Protein AF-A0A2S9FC96-F1 (afdb_monomer)

pLDDT: mean 81.18, std 12.31, range [47.81, 91.44]

Foldseek 3Di:
DPPVVVVLLLLLLLVLLVVCCVPPNPVPGDLVSSCVRSVHDSVVSCVPQVDSVSSNVVSVVVVVVVVVVPDPVDPD

Structure (mmCIF, N/CA/C/O backbone):
data_AF-A0A2S9FC96-F1
#
_entry.id   AF-A0A2S9FC96-F1
#
loop_
_atom_site.group_PDB
_atom_site.id
_atom_site.type_symbol
_atom_site.label_atom_id
_atom_site.label_alt_id
_atom_site.label_comp_id
_atom_site.label_asym_id
_atom_site.label_entity_id
_atom_site.label_seq_id
_atom_site.pdbx_PDB_ins_code
_atom_site.Cartn_x
_atom_site.Cartn_y
_atom_site.Cartn_z
_atom_site.occupancy
_atom_site.B_iso_or_equiv
_atom_site.auth_seq_id
_atom_site.auth_comp_id
_atom_site.auth_asym_id
_atom_site.auth_atom_id
_atom_site.pdbx_PDB_model_num
ATOM 1 N N . MET A 1 1 ? 24.768 1.654 -3.285 1.00 50.41 1 MET A N 1
ATOM 2 C CA . MET A 1 1 ? 23.942 0.631 -3.966 1.00 50.41 1 MET A CA 1
ATOM 3 C C . MET A 1 1 ? 22.721 0.169 -3.153 1.00 50.41 1 MET A C 1
ATOM 5 O O . MET A 1 1 ? 22.035 -0.723 -3.621 1.00 50.41 1 MET A O 1
ATOM 9 N N . GLY A 1 2 ? 22.399 0.748 -1.982 1.00 59.22 2 GLY A N 1
ATOM 10 C CA . GLY A 1 2 ? 21.200 0.358 -1.209 1.00 59.22 2 GLY A CA 1
ATOM 11 C C . GLY A 1 2 ? 19.919 1.142 -1.537 1.00 59.22 2 GLY A C 1
ATOM 12 O O . GLY A 1 2 ? 18.828 0.639 -1.308 1.00 59.22 2 GLY A O 1
ATOM 13 N N . SER A 1 3 ? 20.037 2.351 -2.095 1.00 61.84 3 SER A N 1
ATOM 14 C CA . SER A 1 3 ? 18.913 3.293 -2.219 1.00 61.84 3 SER A CA 1
ATOM 15 C C . SER A 1 3 ? 17.928 2.974 -3.351 1.00 61.84 3 SER A C 1
ATOM 17 O O . SER A 1 3 ? 16.741 3.227 -3.199 1.00 61.84 3 SER A O 1
ATOM 19 N N . GLU A 1 4 ? 18.385 2.394 -4.466 1.00 68.69 4 GLU A N 1
ATOM 20 C CA . GLU A 1 4 ? 17.502 2.004 -5.585 1.00 68.69 4 GLU A CA 1
ATOM 21 C C . GLU A 1 4 ? 16.609 0.808 -5.238 1.00 68.69 4 GLU A C 1
ATOM 23 O O . GLU A 1 4 ? 15.436 0.774 -5.615 1.00 68.69 4 GLU A O 1
ATOM 28 N N . THR A 1 5 ? 17.145 -0.158 -4.489 1.00 77.75 5 THR A N 1
AT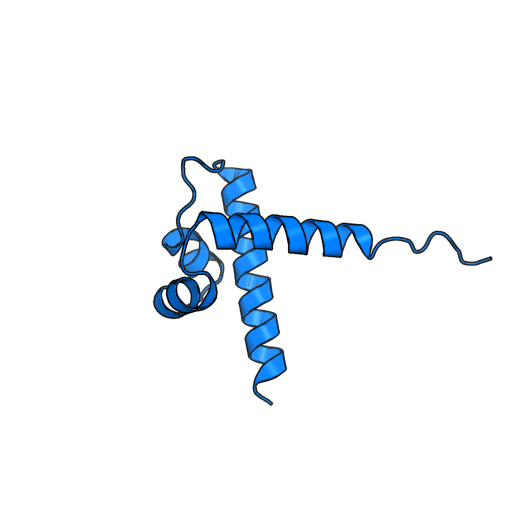OM 29 C CA . THR A 1 5 ? 16.379 -1.319 -4.024 1.00 77.75 5 THR A CA 1
ATOM 30 C C . THR A 1 5 ? 15.322 -0.892 -3.015 1.00 77.75 5 THR A C 1
ATOM 32 O O . THR A 1 5 ? 14.176 -1.308 -3.141 1.00 77.75 5 THR A O 1
ATOM 35 N N . ASP A 1 6 ? 15.685 -0.027 -2.066 1.00 80.19 6 ASP A N 1
ATOM 36 C CA . ASP A 1 6 ? 14.752 0.485 -1.060 1.00 80.19 6 ASP A CA 1
ATOM 37 C C . ASP A 1 6 ? 13.639 1.329 -1.703 1.00 80.19 6 ASP A C 1
ATOM 39 O O . ASP A 1 6 ? 12.462 1.093 -1.448 1.00 80.19 6 ASP A O 1
ATOM 43 N N . ALA A 1 7 ? 13.979 2.210 -2.652 1.00 81.75 7 ALA A N 1
ATOM 44 C CA . ALA A 1 7 ? 12.989 2.973 -3.415 1.00 81.75 7 ALA A CA 1
ATOM 45 C C . ALA A 1 7 ? 12.037 2.070 -4.221 1.00 81.75 7 ALA A C 1
ATOM 47 O O . ALA A 1 7 ? 10.831 2.311 -4.247 1.00 81.75 7 ALA A O 1
ATOM 48 N N . SER A 1 8 ? 12.556 1.005 -4.841 1.00 84.56 8 SER A N 1
ATOM 49 C CA . SER A 1 8 ? 11.739 0.041 -5.594 1.00 84.56 8 SER A CA 1
ATOM 50 C C . SER A 1 8 ? 10.819 -0.776 -4.681 1.00 84.56 8 SER A C 1
ATOM 52 O O . SER A 1 8 ? 9.668 -1.029 -5.032 1.00 84.56 8 SER A O 1
ATOM 54 N N . GLN A 1 9 ? 11.302 -1.170 -3.499 1.00 87.56 9 GLN A N 1
ATOM 55 C CA . GLN A 1 9 ? 10.494 -1.851 -2.484 1.00 87.56 9 GLN A CA 1
ATOM 56 C C . GLN A 1 9 ? 9.390 -0.932 -1.961 1.00 87.56 9 GLN A C 1
ATOM 58 O O . GLN A 1 9 ? 8.234 -1.346 -1.879 1.00 87.56 9 GLN A O 1
ATOM 63 N N . ARG A 1 10 ? 9.721 0.331 -1.682 1.00 86.50 10 ARG A N 1
ATOM 64 C CA . ARG A 1 10 ? 8.757 1.348 -1.261 1.00 86.50 10 ARG A CA 1
ATOM 65 C C . ARG A 1 10 ? 7.676 1.547 -2.321 1.00 86.50 10 ARG A C 1
ATOM 67 O O . ARG A 1 10 ? 6.500 1.426 -2.006 1.00 86.50 10 ARG A O 1
ATOM 74 N N . ALA A 1 11 ? 8.060 1.732 -3.583 1.00 87.69 11 ALA A N 1
ATOM 75 C CA . ALA A 1 11 ? 7.116 1.869 -4.691 1.00 87.69 11 ALA A CA 1
ATOM 76 C C . ALA A 1 11 ? 6.190 0.646 -4.832 1.00 87.69 11 ALA A C 1
ATOM 78 O O . ALA A 1 11 ? 4.980 0.806 -4.981 1.00 87.69 11 ALA A O 1
ATOM 79 N N . ALA A 1 12 ? 6.729 -0.573 -4.715 1.00 89.44 12 ALA A N 1
ATOM 80 C CA . ALA A 1 12 ? 5.932 -1.799 -4.766 1.00 89.44 12 ALA A CA 1
ATOM 81 C C . ALA A 1 12 ? 4.925 -1.904 -3.606 1.00 89.44 12 ALA A C 1
ATOM 83 O O . ALA A 1 12 ? 3.803 -2.370 -3.808 1.00 89.44 12 ALA A O 1
ATOM 84 N N . ALA A 1 13 ? 5.304 -1.464 -2.401 1.00 89.69 13 ALA A N 1
ATOM 85 C CA . ALA A 1 13 ? 4.400 -1.416 -1.254 1.00 89.69 13 ALA A CA 1
ATOM 86 C C . ALA A 1 13 ? 3.255 -0.419 -1.469 1.00 89.69 13 ALA A C 1
ATOM 88 O O . ALA A 1 13 ? 2.104 -0.745 -1.190 1.00 89.69 13 ALA A O 1
ATOM 89 N N . LEU A 1 14 ? 3.561 0.772 -1.989 1.00 90.81 14 LEU A N 1
ATOM 90 C CA . LEU A 1 14 ? 2.573 1.825 -2.228 1.00 90.81 14 LEU A CA 1
ATOM 91 C C . LEU A 1 14 ? 1.582 1.441 -3.333 1.00 90.81 14 LEU A C 1
ATOM 93 O O . LEU A 1 14 ? 0.380 1.639 -3.165 1.00 90.81 14 LEU A O 1
ATOM 97 N N . ASP A 1 15 ? 2.053 0.819 -4.416 1.00 90.31 15 ASP A N 1
ATOM 98 C CA . ASP A 1 15 ? 1.188 0.307 -5.487 1.00 90.31 15 ASP A CA 1
ATOM 99 C C . ASP A 1 15 ? 0.250 -0.798 -4.973 1.00 90.31 15 ASP A C 1
ATOM 101 O O . ASP A 1 15 ? -0.968 -0.754 -5.170 1.00 90.31 15 ASP A O 1
ATOM 105 N N . ALA A 1 16 ? 0.797 -1.750 -4.210 1.00 91.44 16 ALA A N 1
ATOM 106 C CA . ALA A 1 16 ? 0.013 -2.803 -3.579 1.00 91.44 16 ALA A CA 1
ATOM 107 C C . ALA A 1 16 ? -1.022 -2.247 -2.588 1.00 91.44 16 ALA A C 1
ATOM 109 O O . ALA A 1 16 ? -2.161 -2.724 -2.576 1.00 91.44 16 ALA A O 1
ATOM 110 N N . ALA A 1 17 ? -0.649 -1.237 -1.797 1.00 90.62 17 ALA A N 1
ATOM 111 C CA . ALA A 1 17 ? -1.541 -0.561 -0.865 1.00 90.62 17 ALA A CA 1
ATOM 112 C C . ALA A 1 17 ? -2.689 0.135 -1.595 1.00 90.62 17 ALA A C 1
ATOM 114 O O . ALA A 1 17 ? -3.856 -0.106 -1.282 1.00 90.62 17 ALA A O 1
ATOM 115 N N . LEU A 1 18 ? -2.379 0.931 -2.620 1.00 89.50 18 LEU A N 1
ATOM 116 C CA . LEU A 1 18 ? -3.383 1.603 -3.436 1.00 89.50 18 LEU A CA 1
ATOM 117 C C . LEU A 1 18 ? -4.354 0.593 -4.052 1.00 89.50 18 LEU A C 1
ATOM 119 O O . LEU A 1 18 ? -5.570 0.770 -3.988 1.00 89.50 18 LEU A O 1
ATOM 123 N N . ALA A 1 19 ? -3.830 -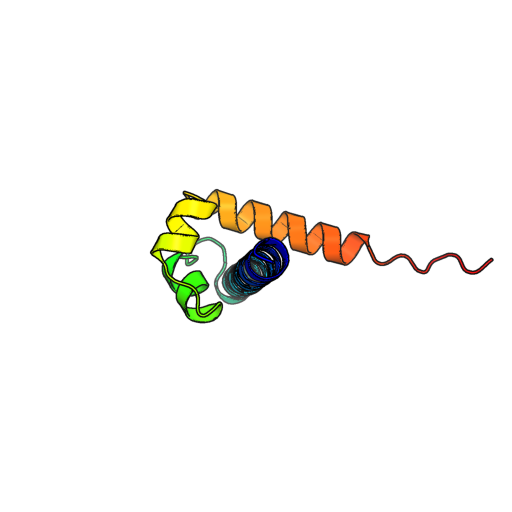0.498 -4.602 1.00 88.94 19 ALA A N 1
ATOM 124 C CA . ALA A 1 19 ? -4.644 -1.518 -5.232 1.00 88.94 19 ALA A CA 1
ATOM 125 C C . ALA A 1 19 ? -5.513 -2.296 -4.224 1.00 88.94 19 ALA A C 1
ATOM 127 O O . ALA A 1 19 ? -6.530 -2.868 -4.621 1.00 88.94 19 ALA A O 1
ATOM 128 N N . GLU A 1 20 ? -5.131 -2.395 -2.946 1.00 89.31 20 GLU A N 1
ATOM 129 C CA . GLU A 1 20 ? -5.997 -2.960 -1.900 1.00 89.31 20 GLU A CA 1
ATOM 130 C C . GLU A 1 20 ? -7.109 -1.993 -1.508 1.00 89.31 20 GLU A C 1
ATOM 132 O O . GLU A 1 20 ? -8.272 -2.396 -1.457 1.00 89.31 20 GLU A O 1
ATOM 137 N N . VAL A 1 21 ? -6.770 -0.715 -1.318 1.00 88.44 21 VAL A N 1
ATOM 138 C CA . VAL A 1 21 ? -7.749 0.341 -1.031 1.00 88.44 21 VAL A CA 1
ATOM 139 C C . VAL A 1 21 ? -8.771 0.451 -2.163 1.00 88.44 21 VAL A C 1
ATOM 141 O O . VAL A 1 21 ? -9.964 0.561 -1.900 1.00 88.44 21 VAL A O 1
ATOM 144 N N . GLN A 1 22 ? -8.343 0.362 -3.424 1.00 84.81 22 GLN A N 1
ATOM 145 C CA . GLN A 1 22 ? -9.245 0.394 -4.579 1.00 84.81 22 GLN A CA 1
ATOM 146 C C . GLN A 1 22 ? -10.138 -0.848 -4.687 1.00 84.81 22 GLN A C 1
ATOM 148 O O . GLN A 1 22 ? -11.269 -0.746 -5.157 1.00 84.81 22 GLN A O 1
ATOM 153 N N . GLN A 1 23 ? -9.641 -2.021 -4.286 1.00 85.25 23 GLN A N 1
ATOM 154 C CA . GLN A 1 23 ? -10.381 -3.275 -4.425 1.00 85.25 23 GLN A CA 1
ATOM 155 C C . GLN A 1 23 ? -11.380 -3.504 -3.286 1.00 85.25 23 GLN A C 1
ATOM 157 O O . GLN A 1 23 ? -12.483 -3.988 -3.536 1.00 85.25 23 GLN A O 1
ATOM 162 N N . TRP A 1 24 ? -11.003 -3.178 -2.048 1.00 83.69 24 TRP A N 1
ATOM 163 C CA . TRP A 1 24 ? -11.785 -3.517 -0.854 1.00 83.69 24 TRP A CA 1
ATOM 164 C C . TRP A 1 24 ? -12.236 -2.306 -0.035 1.00 83.69 24 TRP A C 1
ATOM 166 O O . TRP A 1 24 ? -13.075 -2.459 0.851 1.00 83.69 24 TRP A O 1
ATOM 176 N N . GLY A 1 25 ? -11.704 -1.118 -0.319 1.00 80.62 25 GLY A N 1
ATOM 177 C CA . GLY A 1 25 ? -11.875 0.061 0.521 1.00 80.62 25 GLY A CA 1
ATOM 178 C C . GLY A 1 25 ? -10.975 0.047 1.760 1.00 80.62 25 GLY A C 1
ATOM 179 O O . GLY A 1 25 ? -10.286 -0.927 2.065 1.00 80.62 25 GLY A O 1
ATOM 180 N N . VAL A 1 26 ? -11.007 1.157 2.496 1.00 77.88 26 VAL A N 1
ATOM 181 C CA . VAL A 1 26 ? -10.188 1.384 3.700 1.00 77.88 26 VAL A CA 1
ATOM 182 C C . VAL A 1 26 ? -10.585 0.476 4.872 1.00 77.88 26 VAL A C 1
ATOM 184 O O . VAL A 1 26 ? -9.738 0.118 5.678 1.00 77.88 26 VAL A O 1
ATOM 187 N N . GLU A 1 27 ? -11.849 0.042 4.949 1.00 79.94 27 GLU A N 1
ATOM 188 C CA . GLU A 1 27 ? -12.359 -0.793 6.053 1.00 79.94 27 GLU A CA 1
ATOM 189 C C . GLU A 1 27 ? -11.748 -2.199 6.110 1.00 79.94 27 GLU A C 1
ATOM 191 O O . GLU A 1 27 ? -11.747 -2.836 7.164 1.00 79.94 27 GLU A O 1
ATOM 196 N N . ARG A 1 28 ? -11.261 -2.717 4.978 1.00 80.62 28 ARG A N 1
ATOM 197 C CA . ARG A 1 28 ? -10.685 -4.067 4.889 1.00 80.62 28 ARG A CA 1
ATOM 198 C C . ARG A 1 28 ? -9.187 -4.058 4.594 1.00 80.62 28 ARG A C 1
ATOM 200 O O . ARG A 1 28 ? -8.610 -5.125 4.386 1.00 80.62 28 ARG A O 1
ATOM 207 N N . PHE A 1 29 ? -8.584 -2.876 4.571 1.00 83.75 29 PHE A N 1
ATOM 208 C CA . PHE A 1 29 ? -7.165 -2.700 4.330 1.00 83.75 29 PHE A CA 1
ATOM 209 C C . PHE A 1 29 ? -6.348 -3.322 5.461 1.00 83.75 29 PHE A C 1
ATOM 211 O O . PHE A 1 29 ? -6.698 -3.152 6.627 1.00 83.75 29 PHE A O 1
ATOM 218 N N . ARG A 1 30 ? -5.275 -4.045 5.121 1.00 85.06 30 ARG A N 1
ATOM 219 C CA . ARG A 1 30 ? -4.327 -4.572 6.111 1.00 85.06 30 ARG A CA 1
ATOM 220 C C . ARG A 1 30 ? -2.893 -4.481 5.629 1.00 85.06 30 ARG A C 1
ATOM 222 O O . ARG A 1 30 ? -2.594 -4.864 4.499 1.00 85.06 30 ARG A O 1
ATOM 229 N N . LEU A 1 31 ? -1.978 -4.128 6.536 1.00 85.75 31 LEU A N 1
ATOM 230 C CA . LEU A 1 31 ? -0.530 -4.131 6.253 1.00 85.75 31 LEU A CA 1
ATOM 231 C C . LEU A 1 31 ? -0.035 -5.493 5.745 1.00 85.75 31 LEU A C 1
ATOM 233 O O . LEU A 1 31 ? 0.855 -5.568 4.902 1.00 85.75 31 LEU A O 1
ATOM 237 N N . GLU A 1 32 ? -0.610 -6.580 6.256 1.00 86.06 32 GLU A N 1
ATOM 238 C CA . GLU A 1 32 ? -0.224 -7.949 5.903 1.00 86.06 32 GLU A CA 1
ATOM 239 C C . GLU A 1 32 ? -0.611 -8.300 4.461 1.00 86.06 32 GLU A C 1
ATOM 241 O O . GLU A 1 32 ? 0.147 -8.985 3.771 1.00 86.06 32 GLU A O 1
ATOM 246 N N . GLY A 1 33 ? -1.768 -7.811 4.001 1.00 87.25 33 GLY A N 1
ATOM 247 C CA . GLY A 1 33 ? -2.231 -7.983 2.626 1.00 87.25 33 GLY A CA 1
ATOM 248 C C . GLY A 1 33 ? -1.308 -7.261 1.653 1.00 87.25 33 GLY A C 1
ATOM 249 O O . GLY A 1 33 ? -0.780 -7.869 0.717 1.00 87.25 33 GLY A O 1
ATOM 250 N N . VAL A 1 34 ? -0.980 -6.006 1.972 1.00 88.69 34 VAL A N 1
ATOM 251 C CA . VAL A 1 34 ? -0.025 -5.215 1.193 1.00 88.69 34 VAL A CA 1
ATOM 252 C C . VAL A 1 34 ? 1.344 -5.882 1.144 1.00 88.69 34 VAL A C 1
ATOM 254 O O . VAL A 1 34 ? 1.898 -6.042 0.059 1.00 88.69 34 VAL A O 1
ATOM 257 N N 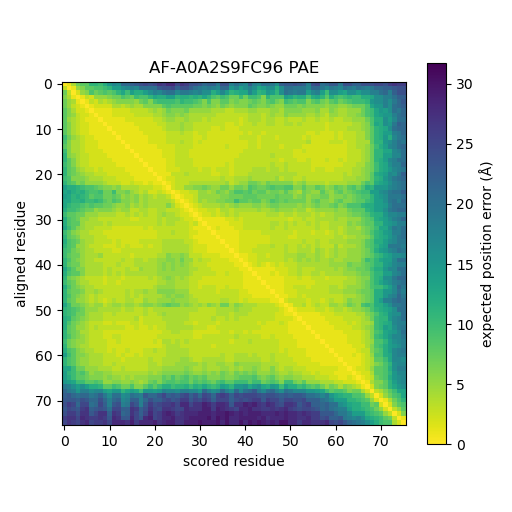. ALA A 1 35 ? 1.881 -6.324 2.284 1.00 89.75 35 ALA A N 1
ATOM 258 C CA . ALA A 1 35 ? 3.167 -7.016 2.336 1.00 89.75 35 ALA A CA 1
ATOM 259 C C . ALA A 1 35 ? 3.167 -8.273 1.451 1.00 89.75 35 ALA A C 1
ATOM 261 O O . ALA A 1 35 ? 4.092 -8.485 0.664 1.00 89.75 35 ALA A O 1
ATOM 262 N N . HIS A 1 36 ? 2.099 -9.073 1.515 1.00 88.94 36 HIS A N 1
ATOM 263 C CA . HIS A 1 36 ? 1.950 -10.258 0.676 1.00 88.94 36 HIS A CA 1
ATOM 264 C C . HIS A 1 36 ? 1.913 -9.905 -0.815 1.00 88.94 36 HIS A C 1
ATOM 266 O O . HIS A 1 36 ? 2.598 -10.530 -1.629 1.00 88.94 36 HIS A O 1
ATOM 272 N N . ARG A 1 37 ? 1.149 -8.874 -1.175 1.00 86.69 37 ARG A N 1
ATOM 273 C CA . ARG A 1 37 ? 0.936 -8.451 -2.559 1.00 86.69 37 ARG A CA 1
ATOM 274 C C . ARG A 1 37 ? 2.178 -7.793 -3.168 1.00 86.69 37 ARG A C 1
ATOM 276 O O . ARG A 1 37 ? 2.519 -8.091 -4.310 1.00 86.69 37 ARG A O 1
ATOM 283 N N . ALA A 1 38 ? 2.899 -6.996 -2.384 1.00 88.19 38 ALA A N 1
ATOM 284 C CA . ALA A 1 38 ? 4.181 -6.393 -2.746 1.00 88.19 38 ALA A CA 1
ATOM 285 C C . ALA A 1 38 ? 5.364 -7.381 -2.683 1.00 88.19 38 ALA A C 1
ATOM 287 O O . ALA A 1 38 ? 6.473 -7.035 -3.083 1.00 88.19 38 ALA A O 1
ATOM 288 N N . ARG A 1 39 ? 5.146 -8.614 -2.190 1.00 88.31 39 ARG A N 1
ATOM 289 C CA . ARG A 1 39 ? 6.191 -9.619 -1.899 1.00 88.31 39 ARG A CA 1
ATOM 290 C C . ARG A 1 39 ? 7.284 -9.093 -0.961 1.00 88.31 39 ARG A C 1
ATOM 292 O O . ARG A 1 39 ? 8.458 -9.430 -1.110 1.00 88.31 39 ARG A O 1
ATOM 299 N N . LEU A 1 40 ? 6.887 -8.279 0.011 1.00 88.88 40 LEU A N 1
ATOM 300 C CA . LEU A 1 40 ? 7.762 -7.713 1.031 1.00 88.88 40 LEU A CA 1
ATOM 301 C C . LEU A 1 40 ? 7.557 -8.410 2.372 1.00 88.88 40 LEU A C 1
ATOM 303 O O . LEU A 1 40 ? 6.520 -9.016 2.644 1.00 88.88 40 LEU A O 1
ATOM 307 N N . SER A 1 41 ? 8.558 -8.293 3.240 1.00 89.62 41 SER A N 1
ATOM 308 C CA . SER A 1 41 ? 8.447 -8.772 4.613 1.00 89.62 41 SER A CA 1
ATOM 309 C C . SER A 1 41 ? 7.457 -7.897 5.395 1.00 89.62 41 SER A C 1
ATOM 311 O O . SER A 1 41 ? 7.603 -6.673 5.385 1.00 89.62 41 SER A O 1
ATOM 313 N N . PRO A 1 42 ? 6.497 -8.477 6.135 1.00 85.38 42 PRO A N 1
ATOM 314 C CA . PRO A 1 42 ? 5.567 -7.698 6.953 1.00 85.38 42 PRO A CA 1
ATOM 315 C C . PRO A 1 42 ? 6.287 -6.870 8.028 1.00 85.38 42 PRO A C 1
ATOM 317 O O . PRO A 1 42 ? 5.843 -5.770 8.342 1.00 85.38 42 PRO A O 1
ATOM 320 N N . ASP A 1 43 ? 7.429 -7.339 8.541 1.00 88.88 43 ASP A N 1
ATOM 321 C CA . ASP A 1 43 ? 8.279 -6.566 9.455 1.00 88.88 43 ASP A CA 1
ATOM 322 C C . ASP A 1 43 ? 8.878 -5.311 8.812 1.00 88.88 43 ASP A C 1
ATOM 324 O O . ASP A 1 43 ? 8.999 -4.292 9.486 1.00 88.88 43 ASP A O 1
ATOM 328 N N . TYR A 1 44 ? 9.216 -5.360 7.518 1.00 88.00 44 TYR A N 1
ATOM 329 C CA . TYR A 1 44 ? 9.695 -4.185 6.784 1.00 88.00 44 TYR A CA 1
ATOM 330 C C . TYR A 1 44 ? 8.574 -3.156 6.659 1.00 88.00 44 TYR A C 1
ATOM 332 O O . TYR A 1 44 ? 8.752 -2.004 7.031 1.00 88.00 44 TYR A O 1
ATOM 340 N N . VAL A 1 45 ? 7.384 -3.590 6.230 1.00 87.12 45 VAL A N 1
ATOM 341 C CA . VAL A 1 45 ? 6.226 -2.696 6.090 1.00 87.12 45 VAL A CA 1
ATOM 342 C C . VAL A 1 45 ? 5.849 -2.066 7.435 1.00 87.12 45 VAL A C 1
ATOM 344 O O . VAL A 1 45 ? 5.622 -0.862 7.532 1.00 87.12 45 VAL A O 1
ATOM 347 N N . ARG A 1 46 ? 5.856 -2.855 8.511 1.00 87.75 46 ARG A N 1
ATOM 348 C CA . ARG A 1 46 ? 5.545 -2.350 9.850 1.00 87.75 46 ARG A CA 1
ATOM 349 C C . ARG A 1 46 ? 6.620 -1.396 10.390 1.00 87.75 46 ARG A C 1
ATOM 351 O O . ARG A 1 46 ? 6.266 -0.450 11.080 1.00 87.75 46 ARG A O 1
ATOM 358 N N . GLN A 1 47 ? 7.902 -1.611 10.078 1.00 88.56 47 GLN A N 1
ATOM 359 C CA . GLN A 1 47 ? 8.978 -0.684 10.460 1.00 88.56 47 GLN A CA 1
ATOM 360 C C . GLN A 1 47 ? 8.965 0.617 9.655 1.00 88.56 47 GLN A C 1
ATOM 362 O O . GLN A 1 47 ? 9.275 1.662 10.217 1.00 88.56 47 GLN A O 1
ATOM 367 N N . THR A 1 48 ? 8.632 0.558 8.365 1.00 87.50 48 THR A N 1
ATOM 368 C CA . THR A 1 48 ? 8.693 1.725 7.477 1.00 87.50 48 THR A CA 1
ATOM 369 C C . THR A 1 48 ? 7.495 2.653 7.653 1.00 87.50 48 THR A C 1
ATOM 371 O O . THR A 1 48 ? 7.693 3.862 7.704 1.00 87.50 48 THR A O 1
ATOM 374 N N . TRP A 1 49 ? 6.273 2.113 7.749 1.00 88.38 49 TRP A N 1
ATOM 375 C CA . TRP A 1 49 ? 5.052 2.930 7.799 1.00 88.38 49 TRP A CA 1
ATOM 376 C C . TRP A 1 49 ? 4.355 2.943 9.156 1.00 88.38 49 TRP A C 1
ATOM 378 O O . TRP A 1 49 ? 3.484 3.773 9.343 1.00 88.38 49 TRP A O 1
ATOM 388 N N . GLY A 1 50 ? 4.692 2.056 10.100 1.00 84.75 50 GLY A N 1
ATOM 389 C CA . GLY A 1 50 ? 4.152 2.061 11.471 1.00 84.75 50 GLY A CA 1
ATOM 390 C C . GLY A 1 50 ? 2.674 1.661 11.612 1.00 84.75 50 GLY A C 1
ATOM 391 O O . GLY A 1 50 ? 2.348 0.837 12.467 1.00 84.75 50 GLY A O 1
ATOM 392 N N . SER A 1 51 ? 1.799 2.196 10.759 1.00 87.88 51 SER A N 1
ATOM 393 C CA . SER A 1 51 ? 0.342 2.068 10.798 1.00 87.88 51 SER A CA 1
ATOM 394 C C . SER A 1 51 ? -0.253 1.954 9.391 1.00 87.88 51 SER A C 1
ATOM 396 O O . SER A 1 51 ? 0.355 2.330 8.389 1.00 87.88 51 SER A O 1
ATOM 398 N N . GLU A 1 52 ? -1.483 1.452 9.314 1.00 87.25 52 GLU A N 1
ATOM 399 C CA . GLU A 1 52 ? -2.243 1.325 8.063 1.00 87.25 52 GLU A CA 1
ATOM 400 C C . GLU A 1 52 ? -2.536 2.689 7.433 1.00 87.25 52 GLU A C 1
ATOM 402 O O . GLU A 1 52 ? -2.368 2.868 6.230 1.00 87.25 52 GLU A O 1
ATOM 407 N N . GLU A 1 53 ? -2.918 3.664 8.258 1.00 88.00 53 GLU A N 1
ATOM 408 C CA . GLU A 1 53 ? -3.274 5.021 7.837 1.00 88.00 53 GLU A CA 1
ATOM 409 C C . GLU A 1 53 ? -2.104 5.752 7.167 1.00 88.00 53 GLU A C 1
ATOM 411 O O . GLU A 1 53 ? -2.301 6.395 6.137 1.00 88.00 53 GLU A O 1
ATOM 416 N N . GLU A 1 54 ? -0.886 5.616 7.704 1.00 89.25 54 GLU A N 1
ATOM 417 C CA . GLU A 1 54 ? 0.328 6.200 7.114 1.00 89.25 54 GLU A CA 1
ATOM 418 C C . GLU A 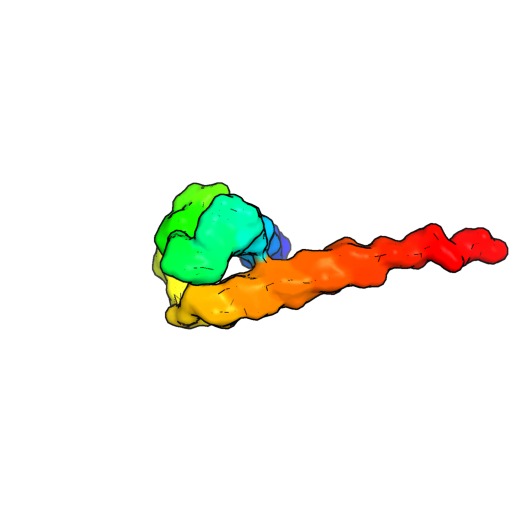1 54 ? 0.619 5.601 5.738 1.00 89.25 54 GLU A C 1
ATOM 420 O O . GLU A 1 54 ? 0.850 6.337 4.780 1.00 89.25 54 GLU A O 1
ATOM 425 N N . LEU A 1 55 ? 0.532 4.273 5.611 1.00 88.44 55 LEU A N 1
ATOM 426 C CA . LEU A 1 55 ? 0.732 3.583 4.339 1.00 88.44 55 LEU A CA 1
ATOM 427 C C . LEU A 1 55 ? -0.315 4.007 3.296 1.00 88.44 55 LEU A C 1
ATOM 429 O O . LEU A 1 55 ? 0.026 4.226 2.135 1.00 88.44 55 LEU A O 1
ATOM 433 N N . ILE A 1 56 ? -1.581 4.151 3.698 1.00 88.38 56 ILE A N 1
ATOM 434 C CA . ILE A 1 56 ? -2.662 4.603 2.812 1.00 88.38 56 ILE A CA 1
ATOM 435 C C . ILE A 1 56 ? -2.441 6.053 2.377 1.00 88.38 56 ILE A C 1
ATOM 437 O O . ILE A 1 56 ? -2.531 6.355 1.186 1.00 88.38 56 ILE A O 1
ATOM 441 N N . ALA A 1 57 ? -2.158 6.952 3.323 1.00 89.69 57 ALA A N 1
ATOM 442 C CA . ALA A 1 57 ? -1.922 8.363 3.036 1.00 89.69 57 ALA A CA 1
ATOM 443 C C . ALA A 1 57 ? -0.741 8.537 2.077 1.00 89.69 57 ALA A C 1
ATOM 445 O O . ALA A 1 57 ? -0.830 9.286 1.104 1.00 89.69 57 ALA A O 1
ATOM 446 N N . GLU A 1 58 ? 0.337 7.793 2.308 1.00 90.06 58 GLU A N 1
ATOM 447 C CA . GLU A 1 58 ? 1.511 7.824 1.452 1.00 90.06 58 GLU A CA 1
ATOM 448 C C . GLU A 1 58 ? 1.254 7.202 0.075 1.00 90.06 58 GLU A C 1
ATOM 450 O O . GLU A 1 58 ? 1.716 7.738 -0.930 1.00 90.06 58 GLU A O 1
ATOM 455 N N . ALA A 1 59 ? 0.476 6.119 -0.007 1.00 89.88 59 ALA A N 1
ATOM 456 C CA . ALA A 1 59 ? 0.111 5.508 -1.284 1.00 89.88 59 ALA A CA 1
ATOM 457 C C . ALA A 1 59 ? -0.726 6.466 -2.140 1.00 89.88 59 ALA A C 1
ATOM 459 O O . ALA A 1 59 ? -0.481 6.613 -3.338 1.00 89.88 59 ALA A O 1
ATOM 460 N N . LEU A 1 60 ? -1.675 7.172 -1.521 1.00 87.81 60 LEU A N 1
ATOM 461 C CA . LEU A 1 60 ? -2.472 8.205 -2.182 1.00 87.81 60 LEU A CA 1
ATOM 462 C C . LEU A 1 60 ? -1.622 9.409 -2.602 1.00 87.81 60 LEU A C 1
ATOM 464 O O . LEU A 1 60 ? -1.833 9.947 -3.693 1.00 87.81 60 LEU A O 1
ATOM 468 N N . LEU A 1 61 ? -0.661 9.823 -1.771 1.00 88.12 61 LEU A N 1
ATOM 469 C CA . LEU A 1 61 ? 0.275 10.897 -2.097 1.00 88.12 61 LEU A CA 1
ATOM 470 C C . LEU A 1 61 ? 1.153 10.512 -3.290 1.00 88.12 61 LEU A C 1
ATOM 472 O O . LEU A 1 61 ? 1.187 11.246 -4.269 1.00 88.12 61 LEU A O 1
ATOM 476 N N . SER A 1 62 ? 1.783 9.337 -3.252 1.00 86.19 62 SER A N 1
ATOM 477 C CA . SER A 1 62 ? 2.642 8.841 -4.330 1.00 86.19 62 SER A CA 1
ATOM 478 C C . SER A 1 62 ? 1.870 8.645 -5.634 1.00 86.19 62 SER A C 1
ATOM 480 O O . SER A 1 62 ? 2.355 9.018 -6.700 1.00 86.19 62 SER A O 1
ATOM 482 N N . TYR A 1 63 ? 0.634 8.145 -5.564 1.00 84.88 63 TYR A N 1
ATOM 483 C CA . TYR A 1 63 ? -0.248 8.076 -6.727 1.00 84.88 63 TYR A CA 1
ATOM 484 C C . TYR A 1 63 ? -0.574 9.467 -7.284 1.00 84.88 63 TYR A C 1
ATOM 486 O O . TYR A 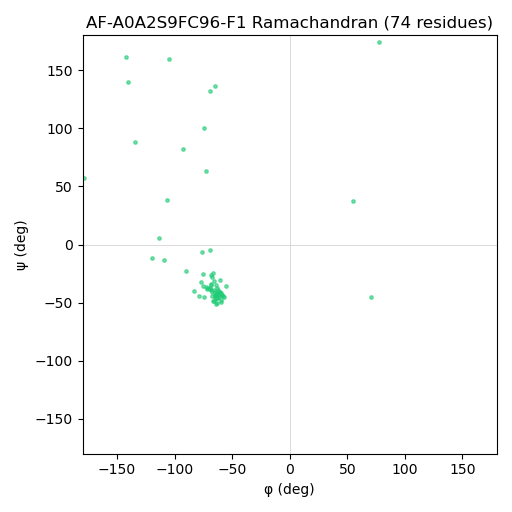1 63 ? -0.544 9.678 -8.494 1.00 84.88 63 TYR A O 1
ATOM 494 N N . SER A 1 64 ? -0.850 10.438 -6.409 1.00 83.94 64 SER A N 1
ATOM 495 C CA . SER A 1 64 ? -1.118 11.821 -6.814 1.00 83.94 64 SER A CA 1
ATOM 496 C C . SER A 1 64 ? 0.110 12.477 -7.442 1.00 83.94 64 SER A C 1
ATOM 498 O O . SER A 1 64 ? -0.027 13.150 -8.457 1.00 83.94 64 SER A O 1
ATOM 500 N N . GLU A 1 65 ? 1.305 12.252 -6.894 1.00 82.81 65 GLU A N 1
ATOM 501 C CA . GLU A 1 65 ? 2.576 12.704 -7.467 1.00 82.81 65 GLU A CA 1
ATOM 502 C C . GLU A 1 65 ? 2.837 12.057 -8.832 1.00 82.81 65 GLU A C 1
ATOM 504 O O . GLU A 1 65 ? 3.190 12.762 -9.773 1.00 82.81 65 GLU A O 1
ATOM 509 N N . ALA A 1 66 ? 2.590 10.751 -8.976 1.00 79.12 66 ALA A N 1
ATOM 510 C CA . ALA A 1 66 ? 2.716 10.032 -10.244 1.00 79.12 66 ALA A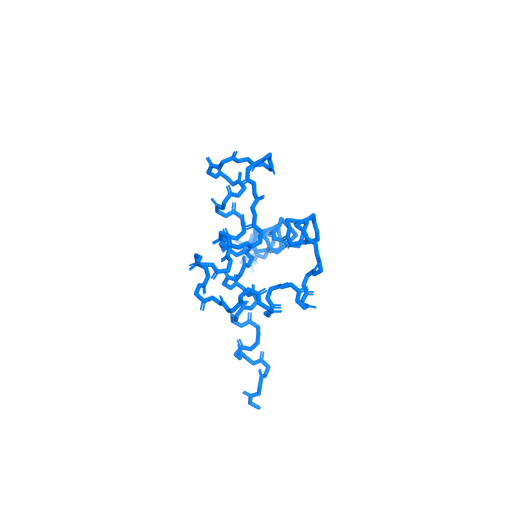 CA 1
ATOM 511 C C . ALA A 1 66 ? 1.698 10.494 -11.302 1.00 79.12 66 ALA A C 1
ATOM 513 O O . ALA A 1 66 ? 1.992 10.479 -12.495 1.00 79.12 66 ALA A O 1
ATOM 514 N N . MET A 1 67 ? 0.502 10.922 -10.886 1.00 71.81 67 MET A N 1
ATOM 515 C CA . MET A 1 67 ? -0.454 11.572 -11.785 1.00 71.81 67 MET A CA 1
ATOM 516 C C . MET A 1 67 ? -0.053 13.019 -12.106 1.00 71.81 67 MET A C 1
ATOM 518 O O . MET A 1 67 ? -0.273 13.481 -13.222 1.00 71.81 67 MET A O 1
ATOM 522 N N . MET A 1 68 ? 0.528 13.742 -11.145 1.00 67.06 68 MET A N 1
ATOM 523 C CA . MET A 1 68 ? 0.920 15.147 -11.289 1.00 67.06 68 MET A CA 1
ATOM 524 C C . MET A 1 68 ? 2.187 15.327 -12.131 1.00 67.06 68 MET A C 1
ATOM 526 O O . MET A 1 68 ? 2.338 16.370 -12.759 1.00 67.06 68 MET A O 1
ATOM 530 N N . THR A 1 69 ? 3.070 14.327 -12.205 1.00 56.75 69 THR A N 1
ATOM 531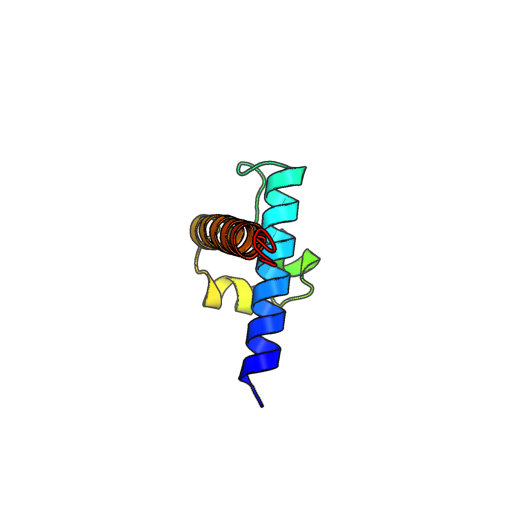 C CA . THR A 1 69 ? 4.219 14.315 -13.127 1.00 56.75 69 THR A CA 1
ATOM 532 C C . THR A 1 69 ? 3.824 14.160 -14.596 1.00 56.75 69 THR A C 1
ATOM 534 O O . THR A 1 69 ? 4.688 14.301 -15.460 1.00 56.75 69 THR A O 1
ATOM 537 N N . LEU A 1 70 ? 2.538 13.959 -14.908 1.00 54.12 70 LEU A N 1
ATOM 538 C CA . LEU A 1 70 ? 2.021 14.051 -16.269 1.00 54.12 70 LEU A CA 1
ATOM 539 C C . LEU A 1 70 ? 1.501 15.472 -16.580 1.00 54.12 70 LEU A C 1
ATOM 541 O O . LEU A 1 70 ? 0.294 15.719 -16.582 1.00 54.12 70 LEU A O 1
ATOM 545 N N .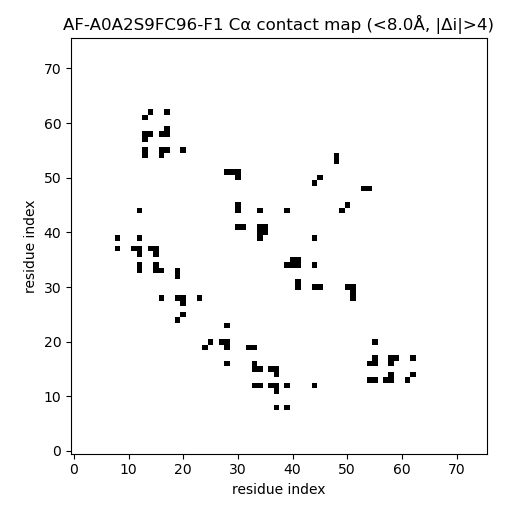 PRO A 1 71 ? 2.403 16.401 -16.938 1.00 49.50 71 PRO A N 1
ATOM 546 C CA . PRO A 1 71 ? 2.086 17.328 -18.004 1.00 49.50 71 PRO A CA 1
ATOM 547 C C . PRO A 1 71 ? 3.273 17.436 -18.967 1.00 49.50 71 PRO A C 1
ATOM 549 O O . PRO A 1 71 ? 4.066 18.370 -18.900 1.00 49.50 71 PRO A O 1
ATOM 552 N N . ASP A 1 72 ? 3.312 16.556 -19.968 1.00 52.09 72 ASP A N 1
ATOM 553 C CA . ASP A 1 72 ? 3.756 16.966 -21.306 1.00 52.09 72 ASP A CA 1
ATOM 554 C C . ASP A 1 72 ? 2.639 17.835 -21.931 1.00 52.09 72 ASP A C 1
ATOM 556 O O . ASP A 1 72 ? 1.997 17.471 -22.912 1.00 52.09 72 ASP A O 1
ATOM 560 N N . THR A 1 73 ? 2.333 18.989 -21.325 1.00 57.31 73 THR A N 1
ATOM 561 C CA . THR A 1 73 ? 1.393 19.988 -21.878 1.00 57.31 73 THR A CA 1
ATOM 562 C C . THR A 1 73 ? 2.133 21.213 -22.399 1.00 57.31 73 THR A C 1
ATOM 564 O O . THR A 1 73 ? 1.687 22.345 -22.209 1.00 57.31 73 THR A O 1
ATOM 567 N N . GLY A 1 74 ? 3.294 21.020 -23.019 1.00 47.81 74 GLY A N 1
ATOM 568 C CA . GLY A 1 74 ? 4.082 22.156 -23.478 1.00 47.81 74 GLY A CA 1
ATOM 569 C C . GLY A 1 74 ? 5.366 21.788 -24.194 1.00 47.81 74 GLY A C 1
ATOM 570 O O . GLY A 1 74 ? 6.428 22.258 -23.808 1.00 47.81 74 GLY A O 1
ATOM 571 N N . SER A 1 75 ? 5.274 21.006 -25.271 1.00 49.75 75 SER A N 1
ATOM 572 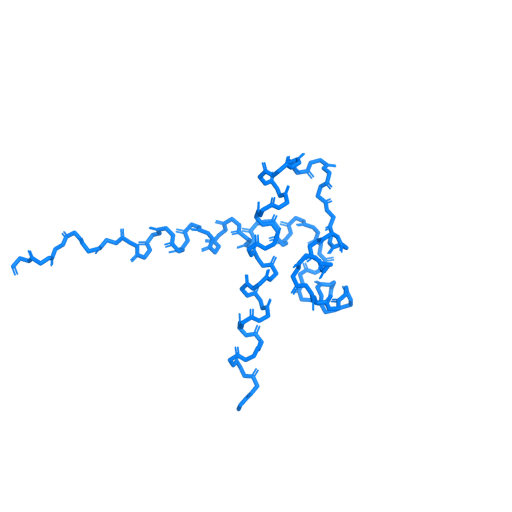C CA . SER A 1 75 ? 6.130 21.329 -26.415 1.00 49.75 75 SER A CA 1
ATOM 573 C C . SER A 1 75 ? 5.513 22.562 -27.084 1.00 49.75 75 SER A C 1
ATOM 575 O O . SER A 1 75 ? 4.487 22.442 -27.755 1.00 49.75 75 SER A O 1
ATOM 577 N N . LEU A 1 76 ? 6.081 23.740 -26.812 1.00 51.28 76 LEU A N 1
ATOM 578 C CA . LEU A 1 76 ? 5.854 24.983 -27.558 1.00 51.28 76 LEU A CA 1
ATOM 579 C C . LEU A 1 76 ? 7.072 25.269 -28.435 1.00 51.28 76 LEU A C 1
ATOM 581 O O . LEU A 1 76 ? 8.202 25.090 -27.925 1.00 51.28 76 LEU A O 1
#

Nearest PDB structures (foldseek):
  2fq4-assembly1_A-2  TM=8.230E-01  e=1.187E-02  Bacillus cereus ATCC 14579
  3f1b-assembly1_A-2  TM=9.292E-01  e=4.218E-02  Rhodococcus jostii RHA1
  3kkd-assembly3_B  TM=8.577E-01  e=4.734E-02  Pseudomonas aeruginosa PAO1
  7xy5-assembly1_A  TM=6.747E-01  e=3.162E-02  Vibrio cholerae
  3qkx-assembly1_A  TM=7.715E-01  e=1.261E-01  Haemophilus influenzae

Mean predicted aligned error: 7.25 Å

Sequence (76 aa):
MGSETDASQRAAALDAALAEVQQWGVERFRLEGVAHRARLSPDYVRQTWGSEEELIAEALLSYSEAMMTLPDTGSL

Solvent-accessible surface area (backbone atoms only — not comparable to full-atom values): 4340 Å² total; per-residue (Å²): 134,65,64,66,58,51,52,52,52,50,51,37,38,29,54,29,36,43,55,40,37,72,71,63,33,76,92,67,56,49,64,62,57,21,17,61,68,41,72,45,57,52,68,54,52,46,70,73,40,70,46,63,66,51,41,49,55,49,16,53,47,52,51,48,50,65,55,63,71,65,66,93,79,68,92,124

Secondary structure (DSSP, 8-state):
--HHHHHHHHHHHHHHHHHHHHHH-GGG--HHHHHHHHT--HHHHHHHH-SHHHHHHHHHHHHHHHHHT-------

Radius of gyration: 13.88 Å; Cα contacts (8 Å, |Δi|>4): 58; chains: 1; bounding box: 36×35×39 Å